Protein AF-A0A8T7LCR9-F1 (afdb_monomer)

Structure (mmCIF, N/CA/C/O backbone):
data_AF-A0A8T7LCR9-F1
#
_entry.id   AF-A0A8T7LCR9-F1
#
loop_
_atom_site.group_PDB
_atom_site.id
_atom_site.type_symbol
_atom_site.label_atom_id
_atom_site.label_alt_id
_atom_site.label_comp_id
_atom_site.label_asym_id
_atom_site.label_entity_id
_atom_site.label_seq_id
_atom_site.pdbx_PDB_ins_code
_atom_site.Cartn_x
_atom_site.Cartn_y
_atom_site.Cartn_z
_atom_site.occupancy
_atom_site.B_iso_or_equiv
_atom_site.auth_seq_id
_atom_site.auth_comp_id
_atom_site.auth_asym_id
_atom_site.auth_atom_id
_atom_site.pdbx_PDB_model_num
ATOM 1 N N . MET A 1 1 ? -3.032 36.464 0.617 1.00 62.81 1 MET A N 1
ATOM 2 C CA . MET A 1 1 ? -2.119 35.309 0.503 1.00 62.81 1 MET A CA 1
ATOM 3 C C . MET A 1 1 ? -2.966 34.069 0.322 1.00 62.81 1 MET A C 1
ATOM 5 O O . MET A 1 1 ? -3.922 33.907 1.068 1.00 62.81 1 MET A O 1
ATOM 9 N N . THR A 1 2 ? -2.656 33.251 -0.676 1.00 81.62 2 THR A N 1
ATOM 10 C CA . THR A 1 2 ? -3.413 32.044 -1.029 1.00 81.62 2 THR A CA 1
ATOM 11 C C . THR A 1 2 ? -2.483 30.846 -0.892 1.00 81.62 2 THR A C 1
ATOM 13 O O . THR A 1 2 ? -1.406 30.839 -1.481 1.00 81.62 2 THR A O 1
ATOM 16 N N . LEU A 1 3 ? -2.875 29.864 -0.080 1.00 87.38 3 LEU A N 1
ATOM 17 C CA . LEU A 1 3 ? -2.151 28.605 0.067 1.00 87.38 3 LEU A CA 1
ATOM 18 C C . LEU A 1 3 ? -2.485 27.716 -1.132 1.00 87.38 3 LEU A C 1
ATOM 20 O O . LEU A 1 3 ? -3.652 27.398 -1.352 1.00 87.38 3 LEU A O 1
ATOM 24 N N . HIS A 1 4 ? -1.471 27.336 -1.902 1.00 86.94 4 HIS A N 1
ATOM 25 C CA . HIS A 1 4 ? -1.610 26.404 -3.014 1.00 86.94 4 HIS A CA 1
ATOM 26 C C . HIS A 1 4 ? -1.049 25.048 -2.580 1.00 86.94 4 HIS A C 1
ATOM 28 O O . HIS A 1 4 ? 0.120 24.960 -2.212 1.00 86.94 4 HIS A O 1
ATOM 34 N N . VAL A 1 5 ? -1.887 24.010 -2.582 1.00 90.62 5 VAL A N 1
ATOM 35 C CA . VAL A 1 5 ? -1.483 22.637 -2.246 1.00 90.62 5 VAL A CA 1
ATOM 36 C C . VAL A 1 5 ? -1.181 21.905 -3.547 1.00 90.62 5 VAL A C 1
ATOM 38 O O . VAL A 1 5 ? -2.045 21.794 -4.415 1.00 90.62 5 VAL A O 1
ATOM 41 N N . GLU A 1 6 ? 0.055 21.444 -3.700 1.00 90.31 6 GLU A N 1
ATOM 42 C CA . GLU A 1 6 ? 0.481 20.679 -4.869 1.00 90.31 6 GLU A CA 1
ATOM 43 C C . GLU A 1 6 ? 0.041 19.216 -4.744 1.00 90.31 6 GLU A C 1
ATOM 45 O O . GLU A 1 6 ? 0.177 18.600 -3.686 1.00 90.31 6 GLU A O 1
ATOM 50 N N . GLN A 1 7 ? -0.494 18.654 -5.829 1.00 89.56 7 GLN A N 1
ATOM 51 C CA . GLN A 1 7 ? -0.844 17.238 -5.878 1.00 89.56 7 GLN A CA 1
ATOM 52 C C . GLN A 1 7 ? 0.422 16.412 -6.091 1.00 89.56 7 GLN A C 1
ATOM 54 O O . GLN A 1 7 ? 1.106 16.559 -7.100 1.00 89.56 7 GLN A O 1
ATOM 59 N N . GLN A 1 8 ? 0.719 15.534 -5.140 1.00 88.94 8 GLN A N 1
ATOM 60 C CA . GLN A 1 8 ? 1.821 14.587 -5.250 1.00 88.94 8 GLN A CA 1
ATOM 61 C C . GLN A 1 8 ? 1.344 13.333 -6.002 1.00 88.94 8 GLN A C 1
ATOM 63 O O . GLN A 1 8 ? 0.196 12.914 -5.818 1.00 88.94 8 GLN A O 1
ATOM 68 N N . PRO A 1 9 ? 2.194 12.717 -6.841 1.00 90.00 9 PRO A N 1
ATOM 69 C CA . PRO A 1 9 ? 1.865 11.444 -7.466 1.00 90.00 9 PRO A CA 1
ATOM 70 C C . PRO A 1 9 ? 1.681 10.350 -6.406 1.00 90.00 9 PRO A C 1
ATOM 72 O O . PRO A 1 9 ? 2.307 10.372 -5.346 1.00 90.00 9 PRO A O 1
ATOM 75 N N . VAL A 1 10 ? 0.818 9.376 -6.699 1.00 92.00 10 VAL A N 1
ATOM 76 C CA . VAL A 1 10 ? 0.618 8.220 -5.817 1.00 92.00 10 VAL A CA 1
ATOM 77 C C . VAL A 1 10 ? 1.878 7.342 -5.875 1.00 92.00 10 VAL A C 1
ATOM 79 O O . VAL A 1 10 ? 2.309 7.018 -6.983 1.00 92.00 10 VAL A O 1
ATOM 82 N N . PRO A 1 11 ? 2.460 6.921 -4.734 1.00 93.75 11 PRO A N 1
ATOM 83 C CA . PRO A 1 11 ? 3.725 6.183 -4.694 1.00 93.75 11 PRO A CA 1
ATOM 84 C C . PRO A 1 11 ? 3.531 4.698 -5.044 1.00 93.75 11 PRO A C 1
ATOM 86 O O . PRO A 1 11 ? 3.786 3.809 -4.231 1.00 93.75 11 PRO A O 1
ATOM 89 N N . LEU A 1 12 ? 3.038 4.414 -6.249 1.00 97.00 12 LEU A N 1
ATOM 90 C CA . LEU A 1 12 ? 2.802 3.065 -6.759 1.00 97.00 12 LEU A CA 1
ATOM 91 C C . LEU A 1 12 ? 3.610 2.831 -8.028 1.00 97.00 12 LEU A C 1
ATOM 93 O O . LEU A 1 12 ? 3.546 3.611 -8.975 1.0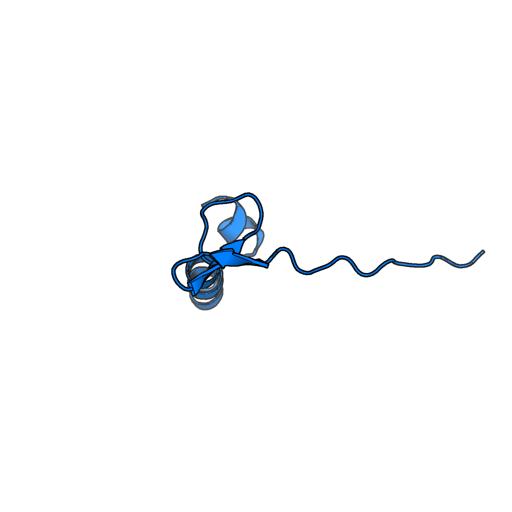0 97.00 12 LEU A O 1
ATOM 97 N N . VAL A 1 13 ? 4.325 1.710 -8.062 1.00 97.12 13 VAL A N 1
ATOM 98 C CA . VAL A 1 13 ? 5.107 1.284 -9.224 1.00 97.12 13 VAL A CA 1
ATOM 99 C C . VAL A 1 13 ? 4.762 -0.149 -9.604 1.00 97.12 13 VAL A C 1
ATOM 101 O O . VAL A 1 13 ? 4.506 -0.990 -8.742 1.00 97.12 13 VAL A O 1
ATOM 104 N N . VAL A 1 14 ? 4.776 -0.432 -10.905 1.00 97.56 14 VAL A N 1
ATOM 105 C CA . VAL A 1 14 ? 4.583 -1.780 -11.455 1.00 97.56 14 VAL A CA 1
ATOM 106 C C . VAL A 1 14 ? 5.956 -2.406 -11.700 1.00 97.56 14 VAL A C 1
ATOM 108 O O . VAL A 1 14 ? 6.825 -1.774 -12.303 1.00 97.56 14 VAL A O 1
ATOM 111 N N . THR A 1 15 ? 6.189 -3.619 -11.201 1.00 95.31 15 THR A N 1
ATOM 112 C CA . THR A 1 15 ? 7.436 -4.358 -11.461 1.00 95.31 15 THR A CA 1
ATOM 113 C C . THR A 1 15 ? 7.458 -4.946 -12.873 1.00 95.31 15 THR A C 1
ATOM 115 O O . THR A 1 15 ? 6.439 -4.976 -13.562 1.00 95.31 15 THR A O 1
ATOM 118 N N . ALA A 1 16 ? 8.614 -5.453 -13.314 1.00 96.38 16 ALA A N 1
ATOM 119 C CA . ALA A 1 16 ? 8.731 -6.122 -14.614 1.00 96.38 16 ALA A CA 1
ATOM 120 C C . ALA A 1 16 ? 7.846 -7.382 -14.711 1.00 96.38 16 ALA A C 1
ATOM 122 O O . ALA A 1 16 ? 7.438 -7.782 -15.797 1.00 96.38 16 ALA A O 1
ATOM 123 N N . GLU A 1 17 ? 7.512 -7.972 -13.566 1.00 95.31 17 GLU A N 1
ATOM 124 C CA . GLU A 1 17 ? 6.652 -9.143 -13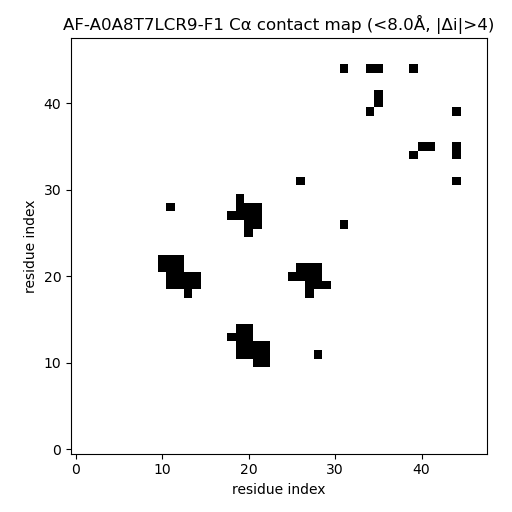.416 1.00 95.31 17 GLU A CA 1
ATOM 125 C C . GLU A 1 17 ? 5.159 -8.775 -13.316 1.00 95.31 17 GLU A C 1
ATOM 127 O O . GLU A 1 17 ? 4.319 -9.659 -13.175 1.00 95.31 17 GLU A O 1
ATOM 132 N N . GLY A 1 18 ? 4.813 -7.482 -13.384 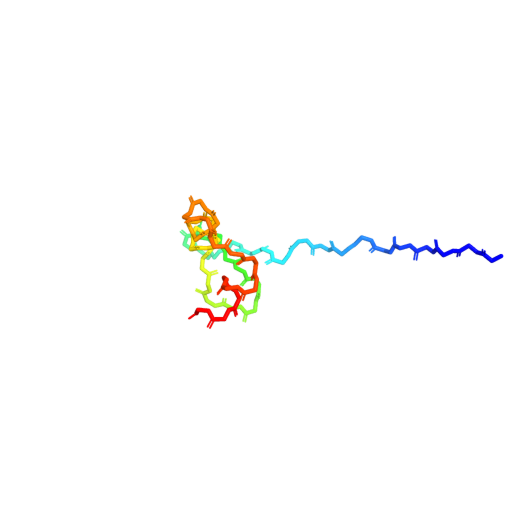1.00 96.19 18 GLY A N 1
ATOM 133 C CA . GLY A 1 18 ? 3.431 -6.993 -13.349 1.00 96.19 18 GLY A CA 1
ATOM 134 C C . GLY A 1 18 ? 2.850 -6.776 -11.949 1.00 96.19 18 GLY A C 1
ATOM 135 O O . GLY A 1 18 ? 1.656 -6.512 -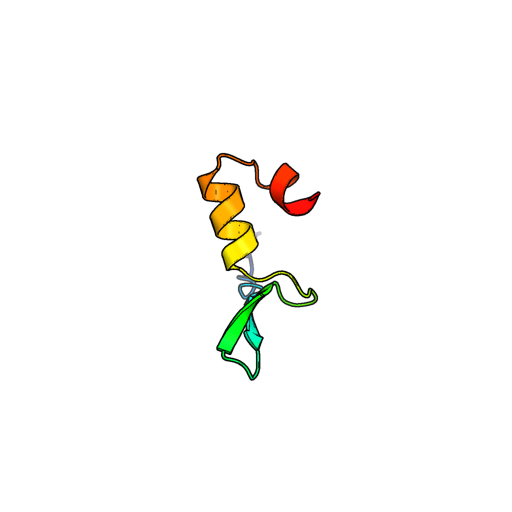11.824 1.00 96.19 18 GLY A O 1
ATOM 136 N N . VAL A 1 19 ? 3.663 -6.856 -10.891 1.00 97.31 19 VAL A N 1
ATOM 137 C CA . VAL A 1 19 ? 3.205 -6.653 -9.507 1.00 97.31 19 VAL A CA 1
ATOM 138 C C . VAL A 1 19 ? 3.154 -5.161 -9.181 1.00 97.31 19 VAL A C 1
ATOM 140 O O . VAL A 1 19 ? 4.129 -4.443 -9.404 1.00 97.31 19 VAL A O 1
ATOM 143 N N . VAL A 1 20 ? 2.046 -4.684 -8.607 1.00 98.00 20 VAL A N 1
ATOM 144 C CA . VAL A 1 20 ? 1.949 -3.314 -8.076 1.00 98.00 20 VAL A CA 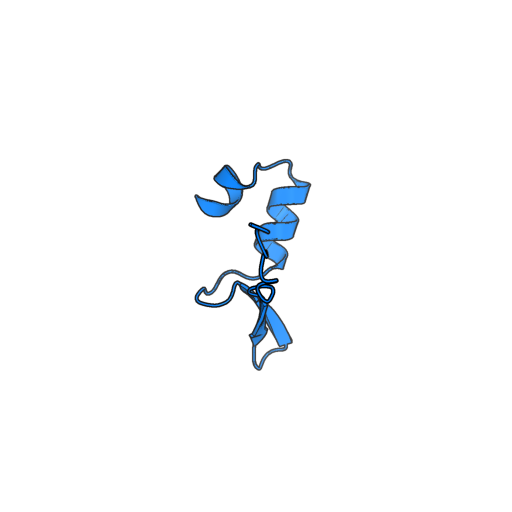1
ATOM 145 C C . VAL A 1 20 ? 2.544 -3.280 -6.671 1.00 98.00 20 VAL A C 1
ATOM 147 O O . VAL A 1 20 ? 2.114 -4.034 -5.797 1.00 98.00 20 VAL A O 1
ATOM 150 N N . ARG A 1 21 ? 3.510 -2.394 -6.429 1.00 97.31 21 ARG A N 1
ATOM 151 C CA . ARG A 1 21 ? 4.167 -2.223 -5.124 1.00 97.31 21 ARG A CA 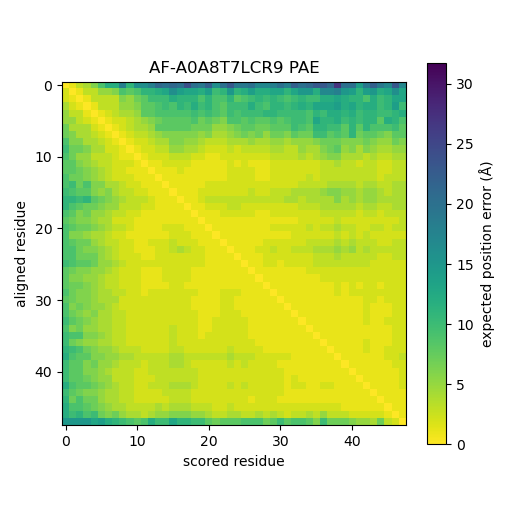1
ATOM 152 C C . ARG A 1 21 ? 4.266 -0.760 -4.714 1.00 97.31 21 ARG A C 1
ATOM 154 O O . ARG A 1 21 ? 4.220 0.130 -5.564 1.00 97.31 21 ARG A O 1
ATOM 161 N N . ILE A 1 22 ? 4.464 -0.536 -3.417 1.00 96.88 22 ILE A N 1
ATOM 162 C CA . ILE A 1 22 ? 4.768 0.788 -2.875 1.00 96.88 22 ILE A CA 1
ATOM 163 C C . ILE A 1 22 ? 6.166 1.203 -3.342 1.00 96.88 22 ILE A C 1
ATOM 165 O O . ILE A 1 22 ? 7.141 0.458 -3.167 1.00 96.88 22 ILE A O 1
ATOM 169 N N . GLU A 1 23 ? 6.260 2.382 -3.950 1.00 96.94 23 GLU A N 1
ATOM 170 C CA . GLU A 1 23 ? 7.517 2.950 -4.428 1.00 96.94 23 GLU A CA 1
ATOM 171 C C . GLU A 1 23 ? 8.569 2.991 -3.308 1.00 96.94 23 GLU A C 1
ATOM 173 O O . GLU A 1 23 ? 8.262 3.224 -2.143 1.00 96.94 23 GLU A O 1
ATOM 178 N N . GLY A 1 24 ? 9.827 2.695 -3.647 1.00 94.38 24 GLY A N 1
ATOM 179 C CA . GLY A 1 24 ? 10.924 2.670 -2.672 1.00 94.38 24 GLY A CA 1
ATOM 180 C C . GLY A 1 24 ? 10.937 1.459 -1.729 1.00 94.38 24 GLY A C 1
ATOM 181 O O . GLY A 1 24 ? 11.901 1.285 -0.989 1.00 94.38 24 GLY A O 1
ATOM 182 N N . THR A 1 25 ? 9.938 0.573 -1.787 1.00 95.12 25 THR A N 1
ATOM 183 C CA . THR A 1 25 ? 9.867 -0.626 -0.937 1.00 95.12 25 THR A CA 1
ATOM 184 C C . THR A 1 25 ? 9.717 -1.907 -1.763 1.00 95.12 25 THR A C 1
ATOM 186 O O . THR A 1 25 ? 9.555 -1.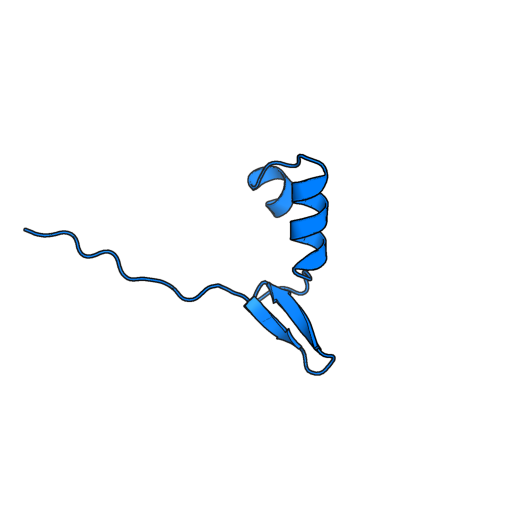875 -2.984 1.00 95.12 25 THR A O 1
ATOM 189 N N . ARG A 1 26 ? 9.761 -3.067 -1.099 1.00 95.12 26 ARG A N 1
ATOM 190 C CA . ARG A 1 26 ? 9.379 -4.360 -1.697 1.00 95.12 26 ARG A CA 1
ATOM 191 C C . ARG A 1 26 ? 7.960 -4.792 -1.312 1.00 95.12 26 ARG A C 1
ATOM 193 O O . ARG A 1 26 ? 7.625 -5.951 -1.517 1.00 95.12 26 ARG A O 1
ATOM 200 N N . VAL A 1 27 ? 7.150 -3.891 -0.751 1.00 96.38 27 VAL A N 1
ATOM 201 C CA . VAL A 1 27 ? 5.803 -4.194 -0.251 1.00 96.38 27 VAL A CA 1
ATOM 202 C C . VAL A 1 27 ? 4.800 -4.155 -1.410 1.00 96.38 27 VAL A C 1
ATOM 204 O O . VAL A 1 27 ? 4.607 -3.085 -1.998 1.00 96.38 27 VAL A O 1
ATOM 207 N N . PRO A 1 28 ? 4.152 -5.281 -1.766 1.00 97.31 28 PRO A N 1
ATOM 208 C CA . PRO A 1 28 ? 3.073 -5.290 -2.748 1.00 97.31 28 PRO A CA 1
ATOM 209 C C . PRO A 1 28 ? 1.860 -4.511 -2.236 1.00 97.31 28 PRO A C 1
ATOM 211 O O . PRO A 1 28 ? 1.524 -4.573 -1.052 1.00 97.31 28 PRO A O 1
ATOM 214 N N . LEU A 1 29 ? 1.148 -3.835 -3.136 1.00 97.62 29 LEU A N 1
ATOM 215 C CA . LEU A 1 29 ? -0.092 -3.135 -2.795 1.00 97.62 29 LEU A CA 1
ATOM 216 C C . LEU A 1 29 ? -1.147 -4.099 -2.226 1.00 97.62 29 LEU A C 1
ATOM 218 O O . LEU A 1 29 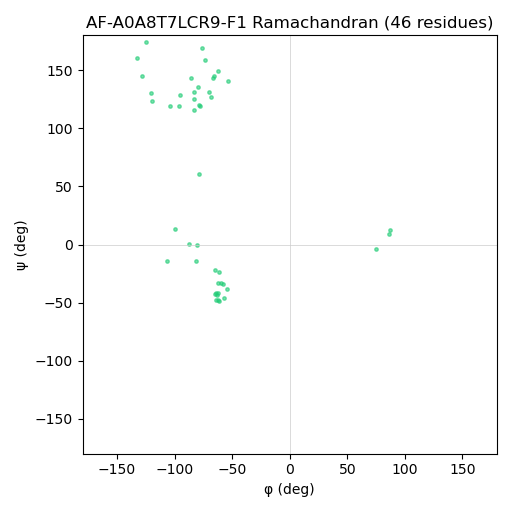? -1.898 -3.730 -1.327 1.00 97.62 29 LEU A O 1
ATOM 222 N N . GLU A 1 30 ? -1.172 -5.347 -2.696 1.00 97.69 30 GLU A N 1
ATOM 223 C CA . GLU A 1 30 ? -2.079 -6.383 -2.188 1.00 97.69 30 GLU A CA 1
ATOM 224 C C . GLU A 1 30 ? -1.915 -6.633 -0.682 1.00 97.69 30 GLU A C 1
ATOM 226 O O . GLU A 1 30 ? -2.910 -6.880 -0.002 1.00 97.69 30 GLU A O 1
ATOM 231 N N . THR A 1 31 ? -0.699 -6.512 -0.135 1.00 96.94 31 THR A N 1
ATOM 232 C CA . THR A 1 31 ? -0.452 -6.650 1.310 1.00 96.94 31 THR A CA 1
ATOM 233 C C . THR A 1 31 ? -1.169 -5.552 2.095 1.00 96.94 31 THR A C 1
ATOM 235 O O . THR A 1 31 ? -1.898 -5.849 3.041 1.00 96.94 31 THR A O 1
ATOM 238 N N . VAL A 1 32 ? -1.029 -4.299 1.652 1.00 97.06 32 VAL A N 1
ATOM 239 C CA . VAL A 1 32 ? -1.674 -3.117 2.252 1.00 97.06 32 VAL A CA 1
ATOM 240 C C . VAL A 1 32 ? -3.197 -3.242 2.176 1.00 97.06 32 VAL A C 1
ATOM 242 O O . VAL A 1 32 ? -3.891 -3.084 3.178 1.00 97.06 32 VAL A O 1
ATOM 245 N N . VAL A 1 33 ? -3.724 -3.587 0.997 1.00 97.69 33 VAL A N 1
ATOM 246 C CA . VAL A 1 33 ? -5.168 -3.756 0.766 1.00 97.69 33 VAL A CA 1
ATOM 247 C C . VAL A 1 33 ? -5.737 -4.880 1.629 1.00 97.69 33 VAL A C 1
ATOM 249 O O . VAL A 1 33 ? -6.811 -4.735 2.211 1.00 97.69 33 VAL A O 1
ATOM 252 N N . ARG A 1 34 ? -5.024 -6.004 1.748 1.00 98.31 34 ARG A N 1
ATOM 253 C CA . ARG A 1 34 ? -5.436 -7.115 2.607 1.00 98.31 34 ARG A CA 1
ATOM 254 C C . ARG A 1 34 ? -5.501 -6.692 4.073 1.00 98.31 34 ARG A C 1
ATOM 256 O O . ARG A 1 34 ? -6.495 -6.996 4.721 1.00 98.31 34 ARG A O 1
ATOM 263 N N . ALA A 1 35 ? -4.483 -6.010 4.590 1.00 98.12 35 ALA A N 1
ATOM 264 C CA . ALA A 1 35 ? -4.462 -5.564 5.981 1.00 98.12 35 ALA A CA 1
ATOM 265 C C . ALA A 1 35 ? -5.582 -4.550 6.274 1.00 98.12 35 ALA A C 1
ATOM 267 O O . ALA A 1 35 ? -6.301 -4.695 7.262 1.00 98.12 35 ALA A O 1
ATOM 268 N N . PHE A 1 36 ? -5.826 -3.615 5.353 1.00 98.12 36 PHE A N 1
ATOM 269 C CA . PHE A 1 36 ? -6.964 -2.699 5.434 1.00 98.12 36 PHE A CA 1
ATOM 270 C C . PHE A 1 36 ? -8.308 -3.443 5.507 1.00 98.12 36 PHE A C 1
ATOM 272 O O . PHE A 1 36 ? -9.130 -3.159 6.375 1.00 98.12 36 PHE A O 1
ATOM 279 N N . HIS A 1 37 ? -8.529 -4.452 4.655 1.00 98.50 37 HIS A N 1
ATOM 280 C CA . HIS A 1 37 ? -9.749 -5.268 4.703 1.00 98.50 37 HIS A CA 1
ATOM 281 C C . HIS A 1 37 ? -9.892 -6.104 5.982 1.00 98.50 37 HIS A C 1
ATOM 283 O O . HIS A 1 37 ? -11.007 -6.483 6.335 1.00 98.50 37 HIS A O 1
ATOM 289 N N . LEU A 1 38 ? -8.791 -6.388 6.681 1.00 98.38 38 LEU A N 1
ATOM 290 C CA . LEU A 1 38 ? -8.807 -7.033 7.996 1.00 98.38 38 LEU A CA 1
ATOM 291 C C . LEU A 1 38 ? -9.104 -6.049 9.141 1.00 98.38 38 LEU A C 1
ATOM 293 O O . LEU A 1 38 ? -9.188 -6.473 10.290 1.00 98.38 38 LEU A O 1
ATOM 297 N N . GLY A 1 39 ? -9.304 -4.764 8.837 1.00 98.25 39 GLY A N 1
ATOM 298 C CA . GLY A 1 39 ? -9.628 -3.729 9.814 1.00 98.25 39 GLY A CA 1
ATOM 299 C C . GLY A 1 39 ? -8.412 -3.077 10.466 1.00 98.25 39 GLY A C 1
ATOM 300 O O . GLY A 1 39 ? -8.592 -2.370 11.453 1.00 98.25 39 GLY A O 1
ATOM 301 N N . ALA A 1 40 ? -7.204 -3.296 9.932 1.00 98.44 40 ALA A N 1
ATOM 302 C CA . ALA A 1 40 ? -6.003 -2.632 10.425 1.00 98.44 40 ALA A CA 1
ATOM 303 C C . ALA A 1 40 ? -6.055 -1.123 10.150 1.00 98.44 40 ALA A C 1
ATOM 305 O O . ALA A 1 40 ? -6.531 -0.676 9.097 1.00 98.44 40 ALA A O 1
ATOM 306 N N . THR A 1 41 ? -5.540 -0.333 11.086 1.00 98.25 41 THR A N 1
ATOM 307 C CA . THR A 1 41 ? -5.365 1.109 10.897 1.00 98.25 41 THR A CA 1
ATOM 308 C C . THR A 1 41 ? -4.199 1.394 9.944 1.00 98.25 41 THR A C 1
ATOM 310 O O . THR A 1 41 ? -3.308 0.558 9.781 1.00 98.25 41 THR A O 1
ATOM 313 N N . PRO A 1 42 ? -4.146 2.577 9.307 1.00 96.88 42 PRO A N 1
ATOM 314 C CA . PRO A 1 42 ? -2.997 2.963 8.491 1.00 96.88 42 PRO A CA 1
ATOM 315 C C . PRO A 1 42 ? -1.666 2.889 9.250 1.00 96.88 42 PRO A C 1
ATOM 317 O O . PRO A 1 42 ? -0.660 2.468 8.682 1.00 96.88 42 PRO A O 1
ATOM 320 N N . GLU A 1 43 ? -1.659 3.273 10.528 1.00 98.06 43 GLU A N 1
ATOM 321 C CA . GLU A 1 43 ? -0.480 3.208 11.387 1.00 98.06 43 GLU A CA 1
ATOM 322 C C . GLU A 1 43 ? -0.038 1.762 11.624 1.00 98.06 43 GLU A C 1
ATOM 324 O O . GLU A 1 43 ? 1.151 1.480 11.530 1.00 98.06 43 GLU A O 1
ATOM 329 N N . GLU A 1 44 ? -0.971 0.840 11.872 1.00 98.06 44 GLU A N 1
ATOM 330 C CA . GLU A 1 44 ? -0.667 -0.590 12.018 1.00 98.06 44 GLU A CA 1
ATOM 331 C C . GLU A 1 44 ? -0.100 -1.174 10.719 1.00 98.06 44 GLU A C 1
ATOM 333 O O . GLU A 1 44 ? 0.916 -1.859 10.748 1.00 98.06 44 GLU A O 1
ATOM 338 N N . ILE A 1 45 ? -0.688 -0.835 9.568 1.00 97.31 45 ILE A N 1
ATOM 339 C CA . ILE A 1 45 ? -0.222 -1.302 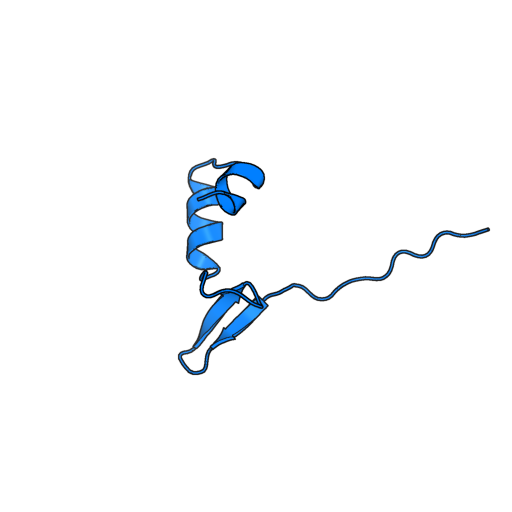8.252 1.00 97.31 45 ILE A CA 1
ATOM 340 C C . ILE A 1 45 ? 1.199 -0.811 7.942 1.00 97.31 45 ILE A C 1
ATOM 342 O O . ILE A 1 45 ? 1.953 -1.494 7.256 1.00 97.31 45 ILE A O 1
ATOM 346 N N . ALA A 1 46 ? 1.568 0.381 8.412 1.00 94.81 46 ALA A N 1
ATOM 347 C CA . ALA A 1 46 ? 2.892 0.952 8.182 1.00 94.81 46 ALA A CA 1
ATOM 348 C C . ALA A 1 46 ? 3.979 0.418 9.136 1.00 94.81 46 ALA A C 1
ATOM 350 O O . ALA A 1 46 ? 5.157 0.687 8.895 1.00 94.81 46 ALA A O 1
ATOM 351 N N . GLN A 1 47 ? 3.604 -0.255 10.231 1.00 92.75 47 GLN A N 1
ATOM 352 C CA . GLN A 1 47 ? 4.527 -0.766 11.257 1.00 92.75 47 GLN A CA 1
ATOM 353 C C . GLN A 1 47 ? 4.723 -2.291 11.222 1.00 92.75 47 GLN A C 1
ATOM 355 O O . GLN A 1 47 ? 5.652 -2.772 11.873 1.00 92.75 47 GLN A O 1
ATOM 360 N N . ASP A 1 48 ? 3.869 -3.025 10.505 1.00 81.44 48 ASP A N 1
ATOM 361 C CA . ASP A 1 48 ? 4.006 -4.469 10.238 1.00 81.44 48 ASP A CA 1
ATOM 362 C C . ASP A 1 48 ? 5.151 -4.771 9.247 1.00 81.44 48 ASP A C 1
ATOM 364 O O . ASP A 1 48 ? 5.933 -5.717 9.506 1.00 81.44 48 ASP A O 1
#

Secondary structure (DSSP, 8-state):
----PPPPPP-EEE-TTS-EEETTSS-BHHHHHHHHHTT--HHHHHH-

Nearest PDB structures (foldseek):
  7m4m-assembly2_B  TM=4.801E-01  e=8.087E+00  Homo sapiens

Mean predicted aligned error: 3.96 Å

Radius of gyration: 14.21 Å; Cα contacts (8 Å, |Δi|>4): 35; chains: 1; bounding box: 21×44×27 Å

Solvent-accessible surface area (backbone atoms only — not comparable to full-atom values): 3222 Å² total; per-residue (Å²): 139,82,90,83,84,80,86,73,81,76,64,65,42,71,46,101,88,68,49,52,22,36,58,100,55,92,49,44,47,66,58,56,56,50,42,45,75,73,69,46,50,73,69,56,64,75,69,110

Foldseek 3Di:
DDDDDDDDDQQWDADPVGFIAGHPDPHTVVQLVVCVVVVDDPVRSVVD

pLDDT: mean 94.3, std 6.2, range [62.81, 98.5]

Sequence (48 aa):
MTLHVEQQPVPLVVTAEGVVRIEGTRVPLETVVRAFHLGATPEEIAQD